Protein AF-A0AAV8Y931-F1 (afdb_monomer_lite)

Structure (mmCIF, N/CA/C/O backbone):
data_AF-A0AAV8Y931-F1
#
_entry.id   AF-A0AAV8Y931-F1
#
loop_
_atom_site.group_PDB
_atom_site.id
_atom_site.type_symbol
_atom_site.label_atom_id
_atom_site.label_alt_id
_atom_site.label_comp_id
_atom_site.label_asym_id
_atom_site.label_entity_id
_atom_site.label_seq_id
_atom_site.pdbx_PDB_ins_code
_atom_site.Cartn_x
_atom_site.Cartn_y
_atom_site.Cartn_z
_atom_site.occupancy
_atom_site.B_iso_or_equiv
_atom_site.auth_seq_id
_atom_site.auth_comp_id
_atom_site.auth_asym_id
_atom_site.auth_atom_id
_atom_site.pdbx_PDB_model_num
ATOM 1 N N . MET A 1 1 ? 13.446 7.345 13.628 1.00 39.69 1 MET A N 1
ATOM 2 C CA . MET A 1 1 ? 13.429 6.558 14.873 1.00 39.69 1 MET A CA 1
ATOM 3 C C . MET A 1 1 ? 12.788 7.458 15.910 1.00 39.69 1 MET A C 1
ATOM 5 O O . MET A 1 1 ? 13.452 8.355 16.395 1.00 39.69 1 MET A O 1
ATOM 9 N N . PHE A 1 2 ? 11.479 7.331 16.110 1.00 38.03 2 PHE A N 1
ATOM 10 C CA . PHE A 1 2 ? 10.800 7.962 17.240 1.00 38.03 2 PHE A CA 1
ATOM 11 C C . PHE A 1 2 ? 10.446 6.814 18.177 1.00 38.03 2 PHE A C 1
ATOM 13 O O . PHE A 1 2 ? 9.659 5.948 17.802 1.00 38.03 2 PHE A O 1
ATOM 20 N N . CYS A 1 3 ? 11.136 6.758 19.309 1.00 39.31 3 CYS A N 1
ATOM 21 C CA . CYS A 1 3 ? 10.895 5.823 20.397 1.00 39.31 3 CYS A CA 1
ATOM 22 C C . CYS A 1 3 ? 10.848 6.687 21.654 1.00 39.31 3 CYS A C 1
ATOM 24 O O . CYS A 1 3 ? 11.851 7.309 21.995 1.00 39.31 3 CYS A O 1
ATOM 26 N N . GLU A 1 4 ? 9.684 6.772 22.281 1.00 47.59 4 GLU A N 1
ATOM 27 C CA . GLU A 1 4 ? 9.545 7.259 23.648 1.00 47.59 4 GLU A CA 1
ATOM 28 C C . GLU A 1 4 ? 9.117 6.030 24.453 1.00 47.59 4 GLU A C 1
ATOM 30 O O . GLU A 1 4 ? 8.058 5.451 24.212 1.00 47.59 4 GLU A O 1
ATOM 35 N N . GLU A 1 5 ? 10.024 5.534 25.293 1.00 62.34 5 GLU A N 1
ATOM 36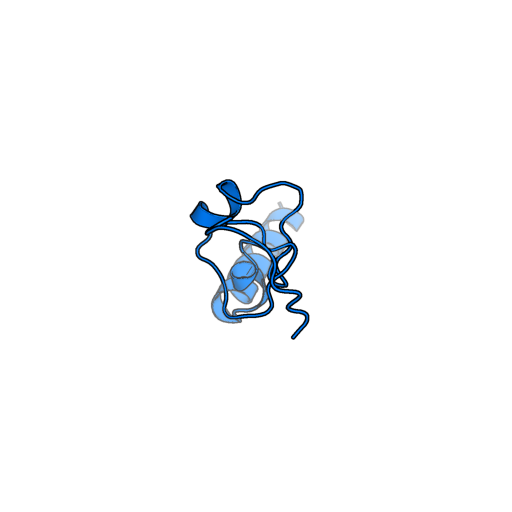 C CA . GLU A 1 5 ? 9.829 4.326 26.092 1.00 62.34 5 GLU A CA 1
ATOM 37 C C . GLU A 1 5 ? 9.099 4.673 27.390 1.00 62.34 5 GLU A C 1
ATOM 39 O O . GLU A 1 5 ? 9.693 5.266 28.287 1.00 62.34 5 GLU A O 1
ATOM 44 N N . THR A 1 6 ? 7.842 4.241 27.531 1.00 40.84 6 THR A N 1
ATOM 45 C CA . THR A 1 6 ? 7.238 3.991 28.849 1.00 40.84 6 THR A CA 1
ATOM 46 C C . THR A 1 6 ? 6.288 2.783 28.796 1.00 40.84 6 THR A C 1
ATOM 48 O O . THR A 1 6 ? 5.271 2.814 28.119 1.00 40.84 6 THR A O 1
ATOM 51 N N . GLY A 1 7 ? 6.621 1.728 29.552 1.00 39.22 7 GLY A N 1
ATOM 52 C CA . GLY A 1 7 ? 5.647 0.826 30.187 1.00 39.22 7 GLY A CA 1
ATOM 53 C C . GLY A 1 7 ? 5.072 -0.357 29.388 1.00 39.22 7 GLY A C 1
ATOM 54 O O . GLY A 1 7 ? 4.111 -0.204 28.648 1.00 39.22 7 GLY A O 1
ATOM 55 N N . SER A 1 8 ? 5.524 -1.572 29.738 1.00 39.88 8 SER A N 1
ATOM 56 C CA . SER A 1 8 ? 4.964 -2.899 29.384 1.00 39.88 8 SER A CA 1
ATOM 57 C C . SER A 1 8 ? 5.039 -3.290 27.899 1.00 39.88 8 SER A C 1
ATOM 59 O O . SER A 1 8 ? 5.041 -2.434 27.030 1.00 39.88 8 SER A O 1
ATOM 61 N N . GLU A 1 9 ? 5.153 -4.589 27.591 1.00 51.28 9 GLU A N 1
ATOM 62 C CA . GLU A 1 9 ? 5.234 -5.128 26.220 1.00 51.28 9 GLU A CA 1
ATOM 63 C C . GLU A 1 9 ? 3.931 -4.897 25.423 1.00 51.28 9 GLU A C 1
ATOM 65 O O . GLU A 1 9 ? 3.173 -5.824 25.124 1.00 51.28 9 GLU A O 1
ATOM 70 N N . SER A 1 10 ? 3.626 -3.648 25.084 1.00 50.62 10 SER A N 1
ATOM 71 C CA . SER A 1 10 ? 2.459 -3.297 24.298 1.00 50.62 10 SER A CA 1
ATOM 72 C C . SER A 1 10 ? 2.833 -3.315 22.811 1.00 50.62 10 SER A C 1
ATOM 74 O O . SER A 1 10 ? 3.775 -2.675 22.345 1.00 50.62 10 SER A O 1
ATOM 76 N N . ASN A 1 11 ? 2.088 -4.098 22.022 1.00 60.69 11 ASN A N 1
ATOM 77 C CA . ASN A 1 11 ? 2.071 -4.040 20.553 1.00 60.69 11 ASN A CA 1
ATOM 78 C C . ASN A 1 11 ? 1.452 -2.703 20.094 1.00 60.69 11 ASN A C 1
ATOM 80 O O . ASN A 1 11 ? 0.375 -2.663 19.483 1.00 60.69 11 ASN A O 1
ATOM 84 N N . GLU A 1 12 ? 2.101 -1.605 20.456 1.00 73.94 12 GLU A N 1
ATOM 85 C CA . GLU A 1 12 ? 1.558 -0.248 20.437 1.00 73.94 12 GLU A CA 1
ATOM 86 C C . GLU A 1 12 ? 2.486 0.689 19.662 1.00 73.94 12 GLU A C 1
ATOM 88 O O . GLU A 1 12 ? 2.745 1.831 20.015 1.00 73.94 12 GLU A O 1
ATOM 93 N N . TRP A 1 13 ? 2.996 0.186 18.541 1.00 85.81 13 TRP A N 1
ATOM 94 C CA . TRP A 1 13 ? 3.626 1.025 17.535 1.00 85.81 13 TRP A CA 1
ATOM 95 C C . TRP A 1 13 ? 2.553 1.698 16.671 1.00 85.81 13 TRP A C 1
ATOM 97 O O . TRP A 1 13 ? 1.531 1.092 16.347 1.00 85.81 13 TRP A O 1
ATOM 107 N N . LEU A 1 14 ? 2.802 2.943 16.260 1.00 89.62 14 LEU A N 1
ATOM 108 C CA . LEU A 1 14 ? 1.898 3.716 15.394 1.00 89.62 14 LEU A CA 1
ATOM 109 C C . LEU A 1 14 ? 2.281 3.636 13.916 1.00 89.62 14 LEU A C 1
ATOM 111 O O . LEU A 1 14 ? 1.429 3.675 13.034 1.00 89.62 14 LEU A O 1
ATOM 115 N N . GLY A 1 15 ? 3.574 3.517 13.619 1.00 90.81 15 GLY A N 1
ATOM 116 C CA . GLY A 1 15 ? 4.047 3.343 12.254 1.00 90.81 15 GLY A CA 1
ATOM 117 C C . GLY A 1 15 ? 5.358 2.581 12.178 1.00 90.81 15 GLY A C 1
ATOM 118 O O . GLY A 1 15 ? 6.190 2.685 13.076 1.00 90.81 15 GLY A O 1
ATOM 119 N N . THR A 1 16 ? 5.563 1.842 11.089 1.00 90.06 16 THR A N 1
ATOM 120 C CA . THR A 1 16 ? 6.877 1.275 10.767 1.00 90.06 16 THR A CA 1
ATOM 121 C C . THR A 1 16 ? 7.269 1.559 9.326 1.00 90.06 16 THR A C 1
ATOM 123 O O . THR A 1 16 ? 6.432 1.683 8.427 1.00 90.06 16 THR A O 1
ATOM 126 N N . TRP A 1 17 ? 8.580 1.665 9.124 1.00 91.94 17 TRP A N 1
ATOM 127 C CA . TRP A 1 17 ? 9.205 1.771 7.818 1.00 91.94 17 TRP A CA 1
ATOM 128 C C . TRP A 1 17 ? 10.153 0.593 7.654 1.00 91.94 17 TRP A C 1
ATOM 130 O O . TRP A 1 17 ? 11.091 0.437 8.436 1.00 91.94 17 TRP A O 1
ATOM 140 N N . GLY A 1 18 ? 9.910 -0.265 6.672 1.00 88.44 18 GLY A N 1
ATOM 141 C CA . GLY A 1 18 ? 10.672 -1.504 6.579 1.00 88.44 18 GLY A CA 1
ATOM 142 C C . GLY A 1 18 ? 10.396 -2.292 5.316 1.00 88.44 18 GLY A C 1
ATOM 143 O O . GLY A 1 18 ? 9.898 -1.767 4.328 1.00 88.44 18 GLY A O 1
ATOM 144 N N . LYS A 1 19 ? 10.759 -3.575 5.343 1.00 88.31 19 LYS A N 1
ATOM 145 C CA . LYS A 1 19 ? 10.520 -4.485 4.220 1.00 88.31 19 LYS A CA 1
ATOM 146 C C . LYS A 1 19 ? 9.024 -4.750 4.033 1.00 88.31 19 LYS A C 1
ATOM 148 O O . LYS A 1 19 ? 8.235 -4.664 4.969 1.00 88.31 19 LYS A O 1
ATOM 153 N N . HIS A 1 20 ? 8.658 -5.159 2.819 1.00 90.88 20 HIS A N 1
ATOM 154 C CA . HIS A 1 20 ? 7.296 -5.567 2.492 1.00 90.88 20 HIS A CA 1
ATOM 155 C C . HIS A 1 20 ? 6.772 -6.656 3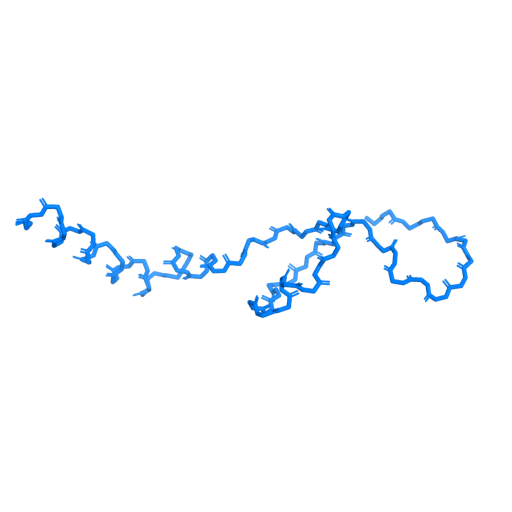.437 1.00 90.88 20 HIS A C 1
ATOM 157 O O . HIS A 1 20 ? 7.347 -7.740 3.555 1.00 90.88 20 HIS A O 1
ATOM 163 N N . MET A 1 21 ? 5.620 -6.378 4.040 1.00 91.00 21 MET A N 1
ATOM 164 C CA . MET A 1 21 ? 4.850 -7.340 4.815 1.00 91.00 21 MET A CA 1
ATOM 165 C C . MET A 1 21 ? 4.133 -8.348 3.895 1.00 91.00 21 MET A C 1
ATOM 167 O O . MET A 1 21 ? 3.791 -8.047 2.747 1.00 91.00 21 MET A O 1
ATOM 171 N N . LYS A 1 22 ? 3.879 -9.566 4.394 1.00 89.62 22 LYS A N 1
ATOM 172 C CA . LYS A 1 22 ? 3.068 -10.569 3.682 1.00 89.62 22 LYS A CA 1
ATOM 173 C C . LYS A 1 22 ? 1.606 -10.118 3.602 1.00 89.62 22 LYS A C 1
ATOM 175 O O . LYS A 1 22 ? 1.041 -9.683 4.597 1.00 89.62 22 LYS A O 1
ATOM 180 N N . SER A 1 23 ? 0.965 -10.310 2.447 1.00 89.62 23 SER A N 1
ATOM 181 C CA . SER A 1 23 ? -0.405 -9.827 2.196 1.00 89.62 23 SER A CA 1
ATOM 182 C C . SER A 1 23 ? -1.448 -10.213 3.261 1.00 89.62 23 SER A C 1
ATOM 184 O O . SER A 1 23 ? -2.252 -9.350 3.600 1.00 89.62 23 SER A O 1
ATOM 186 N N . PRO A 1 24 ? -1.474 -11.445 3.813 1.00 90.88 24 PRO A N 1
ATOM 187 C CA . PRO A 1 24 ? -2.470 -11.804 4.826 1.00 90.88 24 PRO A CA 1
ATOM 188 C C . PRO A 1 24 ? -2.318 -11.035 6.144 1.00 90.88 24 PRO A C 1
ATOM 190 O O . PRO A 1 24 ? -3.310 -10.814 6.827 1.00 90.88 24 PRO A O 1
ATOM 193 N N . LEU A 1 25 ? -1.100 -10.594 6.477 1.00 89.94 25 LEU A N 1
ATOM 194 C CA . LEU A 1 25 ? -0.808 -9.887 7.728 1.00 89.94 25 LEU A CA 1
ATOM 195 C C . LEU A 1 25 ? -1.344 -8.452 7.735 1.00 89.94 25 LEU A C 1
ATOM 197 O O . LEU A 1 25 ? -1.586 -7.894 8.794 1.00 89.94 25 LEU A O 1
ATOM 201 N N . PHE A 1 26 ? -1.628 -7.863 6.572 1.00 91.31 26 PHE A N 1
ATOM 202 C CA . PHE A 1 26 ? -2.301 -6.562 6.524 1.00 91.31 26 PHE A CA 1
ATOM 203 C C . PHE A 1 26 ? -3.690 -6.595 7.173 1.00 91.31 26 PHE A C 1
ATOM 205 O O . PHE A 1 26 ? -4.154 -5.569 7.653 1.00 91.31 26 PHE A O 1
ATOM 212 N N . LYS A 1 27 ? -4.339 -7.769 7.234 1.00 92.56 27 LYS A N 1
ATOM 213 C CA . LYS A 1 27 ? -5.639 -7.940 7.901 1.00 92.56 27 LYS A CA 1
ATOM 214 C C . LYS A 1 27 ? -5.548 -7.887 9.425 1.00 92.56 27 LYS A C 1
ATOM 216 O O . LYS A 1 27 ? -6.575 -7.745 10.074 1.00 92.56 27 LYS A O 1
ATOM 221 N N . THR A 1 28 ? -4.353 -8.049 9.991 1.00 91.81 28 THR A N 1
ATOM 222 C CA . THR A 1 28 ? -4.140 -8.037 11.444 1.00 91.81 28 THR A CA 1
ATOM 223 C C . THR A 1 28 ? -3.697 -6.666 11.953 1.00 91.81 28 THR A C 1
ATOM 225 O O . THR A 1 28 ? -3.450 -6.527 13.148 1.00 91.81 28 THR A O 1
ATOM 228 N N . LEU A 1 29 ? -3.548 -5.671 11.070 1.00 91.00 29 LEU A N 1
ATOM 229 C CA . LEU A 1 29 ? -3.194 -4.309 11.459 1.00 91.00 29 LEU A CA 1
ATOM 230 C C . LEU A 1 29 ? -4.370 -3.636 12.158 1.00 91.00 29 LEU A C 1
ATOM 232 O O . LEU A 1 29 ? -5.508 -3.701 11.692 1.00 91.00 29 LEU A O 1
ATOM 236 N N . LYS A 1 30 ? -4.070 -2.952 13.260 1.00 91.56 30 LYS A N 1
ATOM 237 C CA . LYS A 1 30 ? -5.009 -2.027 13.895 1.00 91.56 30 LYS A CA 1
ATOM 238 C C . LYS A 1 30 ? -5.162 -0.780 13.023 1.00 91.56 30 LYS A C 1
ATOM 240 O O . LYS A 1 30 ? -4.243 -0.405 12.302 1.00 91.56 30 LYS A O 1
ATOM 245 N N . GLU A 1 31 ? -6.284 -0.083 13.152 1.00 91.50 31 GLU A N 1
ATOM 246 C CA . GLU A 1 31 ? -6.546 1.167 12.421 1.00 91.50 31 GLU A CA 1
ATOM 247 C C . GLU A 1 31 ? -5.489 2.254 12.688 1.00 91.50 31 GLU A C 1
ATOM 249 O O . GLU A 1 31 ? -5.139 3.038 11.809 1.00 91.50 31 GLU A O 1
ATOM 254 N N . THR A 1 32 ? -4.921 2.262 13.894 1.00 89.44 32 THR A N 1
ATOM 255 C CA . THR A 1 32 ? -3.875 3.206 14.304 1.00 89.44 32 THR A CA 1
ATOM 256 C C . THR A 1 32 ? -2.487 2.863 13.759 1.00 89.44 32 THR A C 1
ATOM 258 O O . THR A 1 32 ? -1.594 3.708 13.812 1.00 89.44 32 THR A O 1
ATOM 261 N N . GLN A 1 33 ? -2.290 1.652 13.226 1.00 92.19 33 GLN A N 1
ATOM 262 C CA . GLN A 1 33 ? -1.001 1.157 12.748 1.00 92.19 33 GLN A CA 1
ATOM 263 C C . GLN A 1 33 ? -0.791 1.468 11.266 1.00 92.19 33 GLN A C 1
ATOM 265 O O . GLN A 1 33 ? -1.569 1.064 10.402 1.00 92.19 33 GLN A O 1
ATOM 270 N N . LYS A 1 34 ? 0.318 2.142 10.950 1.00 91.81 34 LYS A N 1
ATOM 271 C CA . LYS A 1 34 ? 0.655 2.579 9.589 1.00 91.81 34 LYS A CA 1
ATOM 272 C C . LYS A 1 34 ? 1.887 1.871 9.036 1.00 91.81 34 LYS A C 1
ATOM 274 O O . LYS A 1 34 ? 2.940 1.824 9.664 1.00 91.81 34 LYS A O 1
ATOM 279 N N . LEU A 1 35 ? 1.784 1.382 7.806 1.00 93.00 35 LEU A N 1
ATOM 280 C CA . LEU A 1 35 ? 2.913 0.838 7.055 1.00 93.00 35 LEU A CA 1
ATOM 281 C C . LEU A 1 35 ? 3.210 1.710 5.844 1.00 93.00 35 LEU A C 1
ATOM 283 O O . LEU A 1 35 ? 2.310 2.273 5.226 1.00 93.00 35 LEU A O 1
ATOM 287 N N . ASN A 1 36 ? 4.477 1.751 5.455 1.00 93.12 3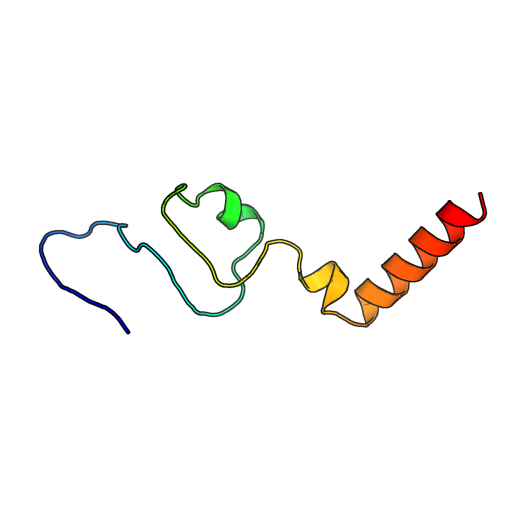6 ASN A N 1
ATOM 288 C CA . ASN A 1 36 ? 4.940 2.470 4.271 1.00 93.12 36 ASN A CA 1
ATOM 289 C C . ASN A 1 36 ? 4.731 1.701 2.948 1.00 93.12 36 ASN A C 1
ATOM 291 O O . ASN A 1 36 ? 5.121 2.180 1.886 1.00 93.12 36 ASN A O 1
ATOM 295 N N . HIS A 1 37 ? 4.135 0.507 2.994 1.00 92.69 37 HIS A N 1
ATOM 296 C CA . HIS A 1 37 ? 3.905 -0.338 1.826 1.00 92.69 37 HIS A CA 1
ATOM 297 C C . HIS A 1 37 ? 2.456 -0.802 1.761 1.00 92.69 37 HIS A C 1
ATOM 299 O O . HIS A 1 37 ? 1.969 -1.427 2.695 1.00 92.69 37 HIS A O 1
ATOM 305 N N . PHE A 1 38 ? 1.797 -0.582 0.624 1.00 91.25 38 PHE A N 1
ATOM 306 C CA . PHE A 1 38 ? 0.462 -1.123 0.378 1.00 91.25 38 PHE A CA 1
ATOM 307 C C . PHE A 1 38 ? 0.499 -2.627 0.043 1.00 91.25 38 PHE A C 1
ATOM 309 O O . PHE A 1 38 ? 1.454 -3.099 -0.603 1.00 91.25 38 PHE A O 1
ATOM 316 N N . PRO A 1 39 ? -0.548 -3.392 0.419 1.00 92.06 39 PRO A N 1
ATOM 317 C CA . PRO A 1 39 ? -0.693 -4.780 -0.003 1.00 92.06 39 PRO A CA 1
ATOM 318 C C . PRO A 1 39 ? -0.809 -4.865 -1.531 1.00 92.06 39 PRO A C 1
ATOM 320 O O . PRO A 1 39 ? -1.389 -4.003 -2.181 1.00 92.06 39 PRO A O 1
ATOM 323 N N . GLY A 1 40 ? -0.241 -5.913 -2.132 1.00 89.00 40 GLY A N 1
ATOM 324 C CA . GLY A 1 40 ? -0.400 -6.178 -3.568 1.00 89.00 40 GLY A CA 1
ATOM 325 C C . GLY A 1 40 ? 0.416 -5.291 -4.519 1.00 89.00 40 GLY A C 1
ATOM 326 O O . GLY A 1 40 ? 0.395 -5.544 -5.720 1.00 89.00 40 GLY A O 1
ATOM 327 N N . THR A 1 41 ? 1.209 -4.339 -4.019 1.00 90.06 41 THR A N 1
ATOM 328 C CA . THR A 1 41 ? 2.079 -3.443 -4.819 1.00 90.06 41 THR A CA 1
ATOM 329 C C . THR A 1 41 ? 2.979 -4.159 -5.831 1.00 90.06 41 THR A C 1
ATOM 331 O O . THR A 1 41 ? 3.289 -3.608 -6.885 1.00 90.06 41 THR A O 1
ATOM 334 N N . PHE A 1 42 ? 3.327 -5.425 -5.593 1.00 90.50 42 PHE A N 1
ATOM 335 C CA . PHE A 1 42 ? 4.051 -6.262 -6.554 1.00 90.50 42 PHE A CA 1
ATOM 336 C C . PHE A 1 42 ? 3.330 -6.476 -7.891 1.00 90.50 42 PHE A C 1
ATOM 338 O O . PHE A 1 42 ? 3.993 -6.841 -8.857 1.00 90.50 42 PHE A O 1
ATOM 345 N N . GLN A 1 43 ? 2.009 -6.284 -7.969 1.00 91.81 43 GLN A N 1
ATOM 346 C CA . GLN A 1 43 ? 1.264 -6.342 -9.233 1.00 91.81 43 GLN A CA 1
ATOM 347 C C . GLN A 1 43 ? 1.653 -5.213 -10.194 1.00 91.81 43 GLN A C 1
ATOM 349 O O . GLN A 1 43 ? 1.570 -5.395 -11.405 1.00 91.81 43 GLN A O 1
ATOM 354 N N . LEU A 1 44 ? 2.113 -4.083 -9.652 1.00 90.62 44 LEU A N 1
ATOM 355 C CA . LEU A 1 44 ? 2.550 -2.920 -10.421 1.00 90.62 44 LEU A CA 1
ATOM 356 C C . LEU A 1 44 ? 4.078 -2.784 -10.430 1.00 90.62 44 LEU A C 1
ATOM 358 O O . LEU A 1 44 ? 4.676 -2.536 -11.469 1.00 90.62 44 LEU A O 1
ATOM 362 N N . GLY A 1 45 ? 4.734 -2.998 -9.285 1.00 90.50 45 GLY A N 1
ATOM 363 C CA . GLY A 1 45 ? 6.180 -2.797 -9.150 1.00 90.50 45 GLY A CA 1
ATOM 364 C C . GLY A 1 45 ? 7.045 -3.864 -9.830 1.00 90.50 45 GLY A C 1
ATOM 365 O O . GLY A 1 45 ? 8.215 -3.617 -10.115 1.00 90.50 45 GLY A O 1
ATOM 3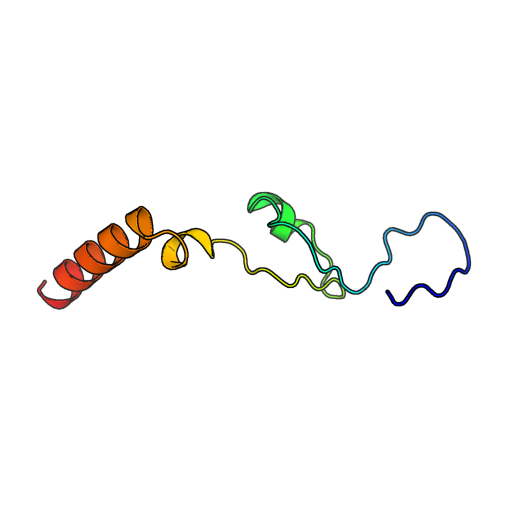66 N N . ARG A 1 46 ? 6.504 -5.060 -10.106 1.00 94.25 46 ARG A N 1
ATOM 367 C CA . ARG A 1 46 ? 7.242 -6.106 -10.826 1.00 94.25 46 ARG A CA 1
ATOM 368 C C . ARG A 1 46 ? 6.942 -6.054 -12.316 1.00 94.25 46 ARG A C 1
ATOM 370 O O . ARG A 1 46 ? 5.807 -6.294 -12.712 1.00 94.25 46 ARG A O 1
ATOM 377 N N . LYS A 1 47 ? 7.979 -5.878 -13.137 1.00 95.94 47 LYS A N 1
ATOM 378 C CA . LYS A 1 47 ? 7.861 -5.770 -14.602 1.00 95.94 47 LYS A CA 1
ATOM 379 C C . LYS A 1 47 ? 7.088 -6.932 -15.242 1.00 95.94 47 LYS A C 1
ATOM 381 O O . LYS A 1 47 ? 6.232 -6.701 -16.085 1.00 95.94 47 LYS A O 1
ATOM 386 N N . ASP A 1 48 ? 7.330 -8.168 -14.799 1.00 95.88 48 ASP A N 1
ATOM 387 C CA . ASP A 1 48 ? 6.663 -9.362 -15.339 1.00 95.88 48 ASP A CA 1
ATOM 388 C C . ASP A 1 48 ? 5.159 -9.419 -15.025 1.00 95.88 48 ASP A C 1
ATOM 390 O O . ASP A 1 48 ? 4.375 -9.968 -15.801 1.00 95.88 48 ASP A O 1
ATOM 394 N N . ARG A 1 49 ? 4.748 -8.880 -13.872 1.00 94.38 49 ARG A N 1
ATOM 395 C CA . ARG A 1 49 ? 3.335 -8.809 -13.476 1.00 94.38 49 ARG A CA 1
ATOM 396 C C . ARG A 1 49 ? 2.657 -7.606 -14.108 1.00 94.38 49 ARG A C 1
ATOM 398 O O . ARG A 1 49 ? 1.553 -7.745 -14.617 1.00 94.38 49 ARG A O 1
ATOM 405 N N . LEU A 1 50 ? 3.361 -6.479 -14.147 1.00 95.19 50 LEU A N 1
ATOM 406 C CA . LEU A 1 50 ? 2.922 -5.256 -14.797 1.00 95.19 50 LEU A CA 1
ATOM 407 C C . LEU A 1 50 ? 2.561 -5.516 -16.263 1.00 95.19 50 LEU A C 1
ATOM 409 O O . LEU A 1 50 ? 1.441 -5.222 -16.663 1.00 95.19 50 LEU A O 1
ATOM 413 N N . TRP A 1 51 ? 3.459 -6.147 -17.027 1.00 93.94 51 TRP A N 1
ATOM 414 C CA . TRP A 1 51 ? 3.215 -6.496 -18.431 1.00 93.94 51 TRP A CA 1
ATOM 415 C C . TRP A 1 51 ? 1.943 -7.331 -18.619 1.00 93.94 51 TRP A C 1
ATOM 417 O O . TRP A 1 51 ? 1.084 -6.989 -19.425 1.00 93.94 51 TRP A O 1
ATOM 427 N N . ARG A 1 52 ? 1.774 -8.392 -17.822 1.00 94.81 52 ARG A N 1
ATOM 428 C CA . ARG A 1 52 ? 0.579 -9.247 -17.892 1.00 94.81 52 ARG A CA 1
ATOM 429 C C . ARG A 1 52 ? -0.702 -8.499 -17.523 1.00 94.81 52 ARG A C 1
ATOM 431 O O . ARG A 1 52 ? -1.746 -8.783 -18.098 1.00 94.81 52 ARG A O 1
ATOM 438 N N . ASN A 1 53 ? -0.635 -7.574 -16.568 1.00 93.75 53 ASN A N 1
ATOM 439 C CA . ASN A 1 53 ? -1.783 -6.757 -16.181 1.00 93.75 53 ASN A CA 1
ATOM 440 C C . ASN A 1 53 ? -2.156 -5.755 -17.284 1.00 93.75 53 ASN A C 1
ATOM 442 O O . ASN A 1 53 ? -3.341 -5.603 -17.560 1.00 93.75 53 ASN A O 1
ATOM 446 N N . PHE A 1 54 ? -1.174 -5.153 -17.967 1.00 93.25 54 PHE A N 1
ATOM 447 C CA . PHE A 1 54 ? -1.426 -4.322 -19.149 1.00 93.25 54 PHE A CA 1
ATOM 448 C C . PHE A 1 54 ? -2.100 -5.111 -20.267 1.00 93.25 54 PHE A C 1
ATOM 450 O O . PHE A 1 54 ? -3.167 -4.715 -20.709 1.00 93.25 54 PHE A O 1
ATOM 457 N N . GLN A 1 55 ? -1.558 -6.273 -20.640 1.00 92.88 55 GLN A N 1
ATOM 458 C CA . GLN A 1 55 ?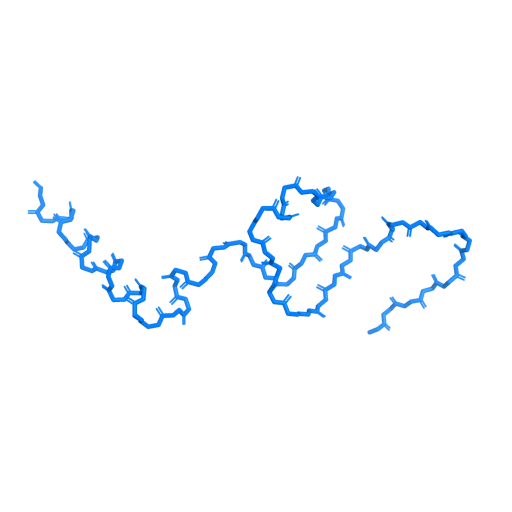 -2.156 -7.095 -21.698 1.00 92.88 55 GLN A CA 1
ATOM 459 C C . GLN A 1 55 ? -3.614 -7.478 -21.404 1.00 92.88 55 GLN A C 1
ATOM 461 O O . GLN A 1 55 ? -4.450 -7.458 -22.302 1.00 92.88 55 GLN A O 1
ATOM 466 N N . LYS A 1 56 ? -3.930 -7.818 -20.148 1.00 89.62 56 LYS A N 1
ATOM 467 C CA . LYS A 1 56 ? -5.306 -8.128 -19.731 1.00 89.62 56 LYS A CA 1
ATOM 468 C C . LYS A 1 56 ? -6.226 -6.914 -19.824 1.00 89.62 56 LYS A C 1
ATOM 470 O O . LYS A 1 56 ? -7.344 -7.046 -20.308 1.00 89.62 56 LYS A O 1
ATOM 475 N N . ASN A 1 57 ? -5.762 -5.757 -19.353 1.00 83.56 57 ASN A N 1
ATOM 476 C CA . ASN A 1 57 ? -6.545 -4.526 -19.395 1.00 83.56 57 ASN A CA 1
ATOM 477 C C . ASN A 1 57 ? -6.771 -4.061 -20.838 1.00 83.56 57 ASN A C 1
ATOM 479 O O . ASN A 1 57 ? -7.888 -3.681 -21.167 1.00 83.56 57 ASN A O 1
ATOM 483 N N . ASP A 1 58 ? -5.758 -4.158 -21.704 1.00 81.06 58 ASP A N 1
ATOM 484 C CA . ASP A 1 58 ? -5.898 -3.862 -23.130 1.00 81.06 58 ASP A CA 1
ATOM 485 C C . ASP A 1 58 ? -6.983 -4.758 -23.743 1.00 81.06 58 ASP A C 1
ATOM 487 O O . ASP A 1 58 ? -7.935 -4.259 -24.330 1.00 81.06 58 ASP A O 1
ATOM 491 N N . GLN A 1 59 ? -6.924 -6.076 -23.526 1.00 68.94 59 GLN A N 1
ATOM 492 C CA . GLN A 1 59 ? -7.947 -7.004 -24.030 1.00 68.94 59 GLN A CA 1
ATOM 493 C C . GLN A 1 59 ? -9.361 -6.709 -23.513 1.00 68.94 59 GLN A C 1
ATOM 495 O O . GLN A 1 59 ? -10.321 -6.961 -24.230 1.00 68.94 59 GLN A O 1
ATOM 500 N N . GLN A 1 60 ? -9.500 -6.178 -22.296 1.00 68.94 60 GLN A N 1
ATOM 501 C CA . GLN A 1 60 ? -10.797 -5.800 -21.733 1.00 68.94 60 GLN A CA 1
ATOM 502 C C . GLN A 1 60 ? -11.348 -4.494 -22.325 1.00 68.94 60 GLN A C 1
ATOM 504 O O . GLN A 1 60 ? -12.559 -4.323 -22.375 1.00 68.94 60 GLN A O 1
ATOM 509 N N . ILE A 1 61 ? -10.482 -3.573 -22.759 1.00 73.06 61 ILE A N 1
ATOM 510 C CA . ILE A 1 61 ? -10.896 -2.324 -23.421 1.00 73.06 61 ILE A CA 1
ATOM 511 C C . ILE A 1 61 ? -11.379 -2.593 -24.854 1.00 73.06 61 ILE A C 1
ATOM 513 O O . ILE A 1 61 ? -12.252 -1.887 -25.349 1.00 73.06 61 ILE A O 1
ATOM 517 N N . TRP A 1 62 ? -10.810 -3.602 -25.515 1.00 58.06 62 TRP A N 1
ATOM 518 C CA . TRP A 1 62 ? -11.138 -3.979 -26.895 1.00 58.06 62 TRP A CA 1
ATOM 519 C C . TRP A 1 62 ? -12.171 -5.118 -27.005 1.00 58.06 62 TRP A C 1
ATOM 521 O O . TRP A 1 62 ? -12.326 -5.684 -28.089 1.00 58.06 62 TRP A O 1
ATOM 531 N N . ALA A 1 63 ? -12.847 -5.460 -25.905 1.00 53.44 63 ALA A N 1
ATOM 532 C CA . ALA A 1 63 ? -13.954 -6.417 -25.845 1.00 53.44 63 ALA A CA 1
ATOM 533 C C . ALA A 1 63 ? -15.295 -5.683 -25.719 1.00 53.44 63 ALA A C 1
ATOM 535 O O . ALA A 1 63 ? -16.268 -6.152 -26.349 1.00 53.44 63 ALA A O 1
#

pLDDT: mean 80.94, std 18.18, range [38.03, 95.94]

Secondary structure (DSSP, 8-state):
------SS-----SEE--SPPPGGGGGG--TT-EESS-TTTHHHHSHHHHHHHHHHHHHHHT-

Foldseek 3Di:
DDDDDDDDPDPDDQEDEDDDDDQVCVVVDDPSYYYP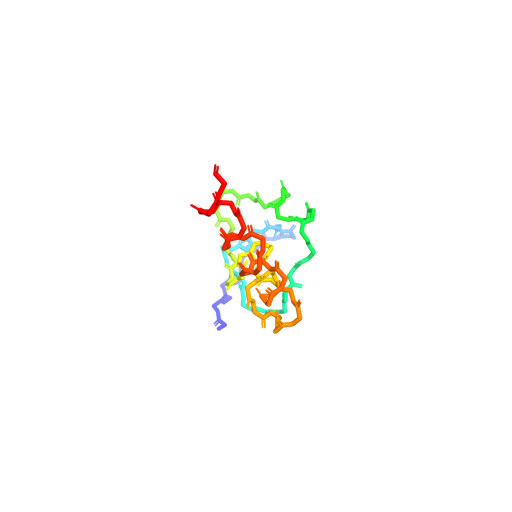DDHPCCCCPPPVNVVVVVVVVVVVVVD

Sequence (63 aa):
MFCEETGSESNEWLGTWGKHMKSPLFKTLKETQKLNHFPGTFQLGRKDRLWRNFQKNDQQIWA

Organism: NCBI:txid1586634

InterPro domains:
  IPR004344 Tubulin-tyrosine ligase/Tubulin polyglutamylase [PF03133] (30-60)

Radius of gyration: 17.87 Å; chains: 1; bounding box: 27×20×57 Å